Protein AF-I4MV53-F1 (afdb_monomer_lite)

Foldseek 3Di:
DPDDDADPVRHDPDDPPVQVQKDKDKDADDDPGDDIWIWMFGPPPPPTDTDTDDRDDDDDDDPPDDDDDDPDDDDDDDPDDDDDDDPDDDDDDDPDDDDDDDDDDDDDDDPDDDDDDDDPDDDDDDPPDDDDDDPPDDDDDDDAKDWDDDPRWIWIQGPVGIDTDDPDDDDPDDDDDDDD

Secondary structure (DSSP, 8-state):
-------SSS--SS-TTTTTTEEEEE---TTT-----EEEEE--TT--EEEEE-SS------SS------SS------SS------SS------SS------SS------SS------SS------SS------SS------SSEEEEEETTEEEEEETTEEEEESS---SS----PPP-

Structure (mmCIF, N/CA/C/O backbone):
data_AF-I4MV53-F1
#
_entry.id   AF-I4MV53-F1
#
loop_
_atom_site.group_PDB
_atom_site.id
_atom_site.type_symbol
_atom_site.label_atom_id
_atom_site.label_alt_id
_atom_site.label_comp_id
_atom_site.label_asym_id
_atom_site.label_entity_id
_atom_site.label_seq_id
_atom_site.pdbx_PDB_ins_code
_atom_site.Cartn_x
_atom_site.Cartn_y
_atom_site.Cartn_z
_atom_site.occupancy
_atom_site.B_iso_or_equiv
_atom_site.auth_seq_id
_atom_site.auth_comp_id
_atom_site.auth_asym_id
_atom_site.auth_atom_id
_atom_site.pdbx_PDB_model_num
ATOM 1 N N . VAL A 1 1 ? 44.645 -1.266 -28.659 1.00 82.69 1 VAL A N 1
ATOM 2 C CA . VAL A 1 1 ? 43.312 -1.399 -29.298 1.00 82.69 1 VAL A CA 1
ATOM 3 C C . VAL A 1 1 ? 42.614 -0.052 -29.198 1.00 82.69 1 VAL A C 1
ATOM 5 O O . VAL A 1 1 ? 42.627 0.502 -28.108 1.00 82.69 1 VAL A O 1
ATOM 8 N N . SER A 1 2 ? 42.087 0.498 -30.297 1.00 93.56 2 SER A N 1
ATOM 9 C CA . SER A 1 2 ? 41.446 1.832 -30.345 1.00 93.56 2 SER A CA 1
ATOM 10 C C . SER A 1 2 ? 39.961 1.804 -30.735 1.00 93.56 2 SER A C 1
ATOM 12 O O . SER A 1 2 ? 39.325 2.852 -30.776 1.00 93.56 2 SER A O 1
ATOM 14 N N . GLY A 1 3 ? 39.394 0.624 -31.004 1.00 92.50 3 GLY A N 1
ATOM 15 C CA . GLY A 1 3 ? 37.978 0.466 -31.323 1.00 92.50 3 GLY A CA 1
ATOM 16 C C . GLY A 1 3 ? 37.557 -0.998 -31.407 1.00 92.50 3 GLY A C 1
ATOM 17 O O . GLY A 1 3 ? 38.396 -1.883 -31.589 1.00 92.50 3 GLY A O 1
ATOM 18 N N . CYS A 1 4 ? 36.250 -1.221 -31.287 1.00 91.88 4 CYS A N 1
ATOM 19 C CA . CYS A 1 4 ? 35.588 -2.508 -31.474 1.00 91.88 4 CYS A CA 1
ATOM 20 C C . CYS A 1 4 ? 34.464 -2.322 -32.498 1.00 91.88 4 CYS A C 1
ATOM 22 O O . CYS A 1 4 ? 33.722 -1.343 -32.424 1.00 91.88 4 CYS A O 1
ATOM 24 N N . LEU A 1 5 ? 34.340 -3.247 -33.448 1.00 93.50 5 LEU A N 1
ATOM 25 C CA . LEU A 1 5 ? 33.333 -3.197 -34.506 1.00 93.50 5 LEU A CA 1
ATOM 26 C C . LEU A 1 5 ? 32.492 -4.46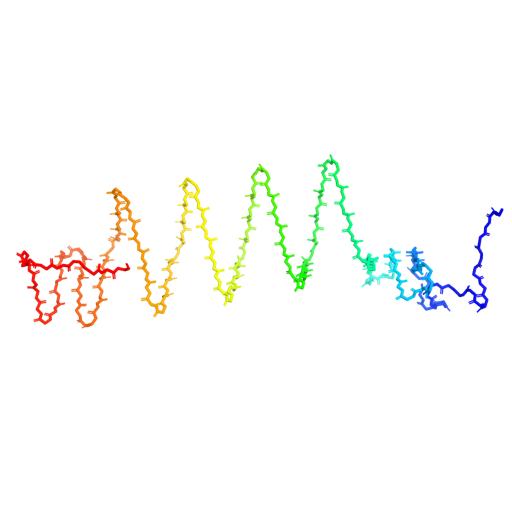9 -34.473 1.00 93.50 5 LEU A C 1
ATOM 28 O O . LEU A 1 5 ? 33.024 -5.565 -34.296 1.00 93.50 5 LEU A O 1
ATOM 32 N N . TYR A 1 6 ? 31.187 -4.312 -34.679 1.00 95.12 6 TYR A N 1
ATOM 33 C CA . TYR A 1 6 ? 30.312 -5.441 -34.974 1.00 95.12 6 TYR A CA 1
ATOM 34 C C . TYR A 1 6 ? 30.597 -5.964 -36.388 1.00 95.12 6 TYR A C 1
ATOM 36 O O . TYR A 1 6 ? 30.933 -5.200 -37.295 1.00 95.12 6 TYR A O 1
ATOM 44 N N . HIS A 1 7 ? 30.455 -7.272 -36.574 1.00 93.19 7 HIS A N 1
ATOM 45 C CA . HIS A 1 7 ? 30.622 -7.965 -37.852 1.00 93.19 7 HIS A CA 1
ATOM 46 C C . HIS A 1 7 ? 29.657 -9.159 -37.935 1.00 93.19 7 HIS A C 1
ATOM 48 O O . HIS A 1 7 ? 28.782 -9.322 -37.090 1.00 93.19 7 HIS A O 1
ATOM 54 N N . ALA A 1 8 ? 29.770 -9.991 -38.973 1.00 93.31 8 ALA A N 1
ATOM 55 C CA . ALA A 1 8 ? 28.800 -11.059 -39.239 1.00 93.31 8 ALA A CA 1
ATOM 56 C C . ALA A 1 8 ? 28.654 -12.093 -38.100 1.00 93.31 8 ALA A C 1
ATOM 58 O O . ALA A 1 8 ? 27.558 -12.616 -37.893 1.00 93.31 8 ALA A O 1
ATOM 59 N N . GLU A 1 9 ? 29.736 -12.369 -37.367 1.00 92.31 9 GLU A N 1
ATOM 60 C CA . GLU A 1 9 ? 29.746 -13.319 -36.245 1.00 92.31 9 GLU A CA 1
ATOM 61 C C . GLU A 1 9 ? 29.465 -12.615 -34.911 1.00 92.31 9 GLU A C 1
ATOM 63 O O . GLU A 1 9 ? 28.646 -13.089 -34.128 1.00 92.31 9 GLU A O 1
ATOM 68 N N . ASN A 1 10 ? 30.072 -11.444 -34.679 1.00 90.62 10 ASN A N 1
ATOM 69 C CA . ASN A 1 10 ? 29.745 -10.576 -33.549 1.00 90.62 10 ASN A CA 1
ATOM 70 C C . ASN A 1 10 ? 28.705 -9.535 -33.976 1.00 90.62 10 ASN A C 1
ATOM 72 O O . ASN A 1 10 ? 29.041 -8.394 -34.311 1.00 90.62 10 ASN A O 1
ATOM 76 N N . LYS A 1 11 ? 27.445 -9.969 -34.037 1.00 92.81 11 LYS A N 1
ATOM 77 C CA . LYS A 1 11 ? 26.317 -9.133 -34.457 1.00 92.81 11 LYS A CA 1
ATOM 78 C C . LYS A 1 11 ? 25.994 -8.069 -33.411 1.00 92.81 11 LYS A C 1
ATOM 80 O O . LYS A 1 11 ? 26.258 -8.236 -32.223 1.00 92.81 11 LYS A O 1
ATOM 85 N N . GLY A 1 12 ? 25.367 -6.987 -33.867 1.00 92.94 12 GLY A N 1
ATOM 86 C CA . GLY A 1 12 ? 24.822 -5.976 -32.967 1.00 92.94 12 GLY A CA 1
ATOM 87 C C . GLY A 1 12 ? 23.759 -6.556 -32.013 1.00 92.94 12 GLY A C 1
ATOM 88 O O . GLY A 1 12 ? 23.156 -7.583 -32.324 1.00 92.94 12 GLY A O 1
ATOM 89 N N . PRO A 1 13 ? 23.473 -5.890 -30.878 1.00 94.44 13 PRO A N 1
ATOM 90 C CA . PRO A 1 13 ? 22.542 -6.399 -29.863 1.00 94.44 13 PRO A CA 1
ATOM 91 C C . PRO A 1 13 ? 21.090 -6.559 -30.336 1.00 94.44 13 PRO A C 1
ATOM 93 O O . PRO A 1 13 ? 20.326 -7.302 -29.724 1.00 94.44 13 PRO A O 1
ATOM 96 N N . TYR A 1 14 ? 20.704 -5.837 -31.391 1.00 95.75 14 TYR A N 1
ATOM 97 C CA . TYR A 1 14 ? 19.370 -5.854 -31.983 1.00 95.75 14 TYR A CA 1
ATOM 98 C C . TYR A 1 14 ? 19.456 -5.823 -33.507 1.00 95.75 14 TYR A C 1
ATOM 100 O O . TYR A 1 14 ? 20.356 -5.198 -34.071 1.00 95.75 14 TYR A O 1
ATOM 108 N N . ASP A 1 15 ? 18.476 -6.439 -34.169 1.00 95.75 15 ASP A N 1
ATOM 109 C CA . ASP A 1 15 ? 18.412 -6.477 -35.628 1.00 95.75 15 ASP A CA 1
ATOM 110 C C . ASP A 1 15 ? 18.234 -5.078 -36.226 1.00 95.75 15 ASP A C 1
ATOM 112 O O . ASP A 1 15 ? 17.334 -4.315 -35.850 1.00 95.75 15 ASP A O 1
ATOM 116 N N . LEU A 1 16 ? 19.073 -4.764 -37.209 1.00 94.31 16 LEU A N 1
ATOM 117 C CA . LEU A 1 16 ? 19.014 -3.535 -37.991 1.00 94.31 16 LEU A CA 1
ATOM 118 C C . LEU A 1 16 ? 18.524 -3.836 -39.417 1.00 94.31 16 LEU A C 1
ATOM 120 O O . LEU A 1 16 ? 18.839 -4.897 -39.954 1.00 94.31 16 LEU A O 1
ATOM 124 N N . PRO A 1 17 ? 17.762 -2.917 -40.046 1.00 95.38 17 PRO A N 1
ATOM 125 C CA . PRO A 1 17 ? 17.414 -1.567 -39.580 1.00 95.38 17 PRO A CA 1
ATOM 126 C C . PRO A 1 17 ? 16.137 -1.493 -38.723 1.00 95.38 17 PRO A C 1
ATOM 128 O O . PRO A 1 17 ? 15.710 -0.391 -38.379 1.00 95.38 17 PRO A O 1
ATOM 131 N N . ALA A 1 18 ? 15.511 -2.626 -38.388 1.00 96.94 18 ALA A N 1
ATOM 132 C CA . ALA A 1 18 ? 14.240 -2.658 -37.657 1.00 96.94 18 ALA A CA 1
ATOM 133 C C . ALA A 1 18 ? 14.292 -1.878 -36.330 1.00 96.94 18 ALA A C 1
ATOM 135 O O . ALA A 1 18 ? 13.358 -1.148 -36.009 1.00 96.94 18 ALA A O 1
ATOM 136 N N . ASN A 1 19 ? 15.412 -1.970 -35.608 1.00 97.38 19 ASN A N 1
ATOM 137 C CA . ASN A 1 19 ? 15.631 -1.327 -34.311 1.00 97.38 19 ASN A CA 1
ATOM 138 C C . ASN A 1 19 ? 16.573 -0.114 -34.386 1.00 97.38 19 ASN A C 1
ATOM 140 O O . ASN A 1 19 ? 17.298 0.178 -33.437 1.00 97.38 19 ASN A O 1
ATOM 144 N N . LYS A 1 20 ? 16.595 0.593 -35.524 1.00 97.25 20 LYS A N 1
ATOM 145 C CA . LYS A 1 20 ? 17.518 1.718 -35.775 1.00 97.25 20 LYS A CA 1
ATOM 146 C C . LYS A 1 20 ? 17.373 2.908 -34.816 1.00 97.25 20 LYS A C 1
ATOM 148 O O . LYS A 1 20 ? 18.232 3.777 -34.817 1.00 97.25 20 LYS A O 1
ATOM 153 N N . THR A 1 21 ? 16.282 2.972 -34.057 1.00 98.25 21 THR A N 1
ATOM 154 C CA . THR A 1 21 ? 15.980 4.024 -33.072 1.00 98.25 21 THR A CA 1
ATOM 155 C C . THR A 1 21 ? 16.393 3.648 -31.647 1.00 98.25 21 THR A C 1
ATOM 157 O O . THR A 1 21 ? 16.067 4.375 -30.715 1.00 98.25 21 THR A O 1
ATOM 160 N N . ARG A 1 22 ? 17.101 2.525 -31.456 1.00 98.19 22 ARG A N 1
ATOM 161 C CA . ARG A 1 22 ? 17.577 2.087 -30.140 1.00 98.19 22 ARG A CA 1
ATOM 162 C C . ARG A 1 22 ? 19.037 2.445 -29.911 1.00 98.19 22 ARG A C 1
ATOM 164 O O . ARG A 1 22 ? 19.906 2.046 -30.684 1.00 98.19 22 ARG A O 1
ATOM 171 N N . SER A 1 23 ? 19.297 3.076 -28.774 1.00 98.19 23 SER A N 1
ATOM 172 C CA . SER A 1 23 ? 20.632 3.244 -28.197 1.00 98.19 23 SER A CA 1
ATOM 173 C C . SER A 1 23 ? 20.799 2.261 -27.040 1.00 98.19 23 SER A C 1
ATOM 175 O O . SER A 1 23 ? 19.939 2.189 -26.163 1.00 98.19 23 SER A O 1
ATOM 177 N N . VAL A 1 24 ? 21.865 1.453 -27.051 1.00 97.50 24 VAL A N 1
ATOM 178 C CA . VAL A 1 24 ? 21.978 0.285 -26.159 1.00 97.50 24 VAL A CA 1
ATOM 179 C C . VAL A 1 24 ? 23.388 0.127 -25.606 1.00 97.50 24 VAL A C 1
ATOM 181 O O . VAL A 1 24 ? 24.358 0.095 -26.360 1.00 97.50 24 VAL A O 1
ATOM 184 N N . PHE A 1 25 ? 23.477 -0.085 -24.294 1.00 97.69 25 PHE A N 1
ATOM 185 C CA . PHE A 1 25 ? 24.631 -0.671 -23.625 1.00 97.69 25 PHE A CA 1
ATOM 186 C C . PHE A 1 25 ? 24.207 -2.013 -23.021 1.00 97.69 25 PHE A C 1
ATOM 188 O O . PHE A 1 25 ? 23.465 -2.051 -22.039 1.00 97.69 25 PHE A O 1
ATOM 195 N N . LYS A 1 26 ? 24.634 -3.118 -23.641 1.00 97.31 26 LYS A N 1
ATOM 196 C CA . LYS A 1 26 ? 24.257 -4.482 -23.250 1.00 97.31 26 LYS A CA 1
ATOM 197 C C . LYS A 1 26 ? 25.502 -5.326 -23.031 1.00 97.31 26 LYS A C 1
ATOM 199 O O . LYS A 1 26 ? 26.387 -5.356 -23.883 1.00 97.31 26 LYS A O 1
ATOM 204 N N . THR A 1 27 ? 25.562 -6.003 -21.893 1.00 96.56 27 THR A N 1
ATOM 205 C CA . THR A 1 27 ? 26.676 -6.880 -21.522 1.00 96.56 27 THR A CA 1
ATOM 206 C C . THR A 1 27 ? 26.300 -8.350 -21.696 1.00 96.56 27 THR A C 1
ATOM 208 O O . THR A 1 27 ? 25.158 -8.683 -22.000 1.00 96.56 27 THR A O 1
ATOM 211 N N . MET A 1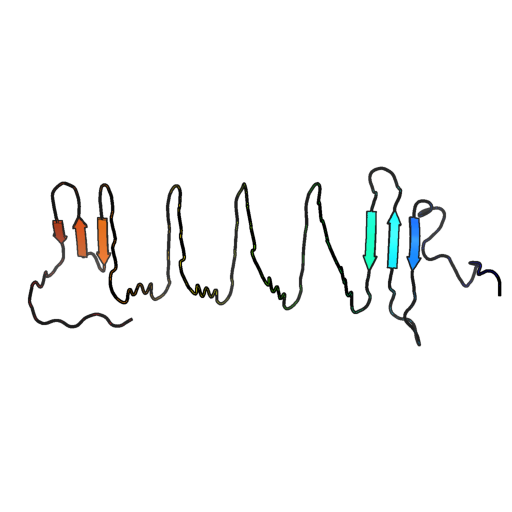 28 ? 27.263 -9.245 -21.496 1.00 96.00 28 MET A N 1
ATOM 212 C CA . MET A 1 28 ? 27.033 -10.683 -21.409 1.00 96.00 28 MET A CA 1
ATOM 213 C C . MET A 1 28 ? 27.739 -11.194 -20.156 1.00 96.00 28 MET A C 1
ATOM 215 O O . MET A 1 28 ? 28.904 -10.861 -19.930 1.00 96.00 28 MET A O 1
ATOM 219 N N . SER A 1 29 ? 27.035 -11.968 -19.331 1.00 97.75 29 SER A N 1
ATOM 220 C CA . SER A 1 29 ? 27.623 -12.610 -18.155 1.00 97.75 29 SER A CA 1
ATOM 221 C C . SER A 1 29 ? 28.825 -13.467 -18.553 1.00 97.75 29 SER A C 1
ATOM 223 O O . SER A 1 29 ? 28.846 -14.080 -19.618 1.00 97.75 29 SER A O 1
ATOM 225 N N . SER A 1 30 ? 29.841 -13.512 -17.699 1.00 95.50 30 SER A N 1
ATOM 226 C CA . SER A 1 30 ? 31.087 -14.228 -17.968 1.00 95.50 30 SER A CA 1
ATOM 227 C C . SER A 1 30 ? 31.620 -14.880 -16.688 1.00 95.50 30 SER A C 1
ATOM 229 O O . SER A 1 30 ? 31.436 -14.300 -15.613 1.00 95.50 30 SER A O 1
ATOM 231 N N . PRO A 1 31 ? 32.301 -16.040 -16.780 1.00 93.25 31 PRO A N 1
ATOM 232 C CA . PRO A 1 31 ? 32.459 -16.877 -17.976 1.00 93.25 31 PRO A CA 1
ATOM 233 C C . PRO A 1 31 ? 31.168 -17.632 -18.336 1.00 93.25 31 PRO A C 1
ATOM 235 O O . PRO A 1 31 ? 30.267 -17.770 -17.516 1.00 93.25 31 PRO A O 1
ATOM 238 N N . GLY A 1 32 ? 31.084 -18.140 -19.568 1.00 87.25 32 GLY A N 1
ATOM 239 C CA . GLY A 1 32 ? 30.018 -19.060 -19.991 1.00 87.25 32 GLY A CA 1
ATOM 240 C C . GLY A 1 32 ? 28.716 -18.425 -20.496 1.00 87.25 32 GLY A C 1
ATOM 241 O O . GLY A 1 32 ? 27.885 -19.146 -21.041 1.00 87.25 32 GLY A O 1
ATOM 242 N N . GLY A 1 33 ? 28.537 -17.103 -20.404 1.00 89.50 33 GLY A N 1
ATOM 243 C CA . GLY A 1 33 ? 27.338 -16.449 -20.938 1.00 89.50 33 GLY A CA 1
ATOM 244 C C . GLY A 1 33 ? 26.091 -16.689 -20.082 1.00 89.50 33 GLY A C 1
ATOM 245 O O . GLY A 1 33 ? 26.159 -16.775 -18.859 1.00 89.50 33 GLY A O 1
ATOM 246 N N . GLY A 1 34 ? 24.928 -16.764 -20.736 1.00 91.12 34 GLY A N 1
ATOM 247 C CA . GLY A 1 34 ? 23.657 -17.161 -20.111 1.00 91.12 34 GLY A CA 1
ATOM 248 C C . GLY A 1 34 ? 22.855 -16.048 -19.425 1.00 91.12 34 GLY A C 1
ATOM 249 O O . GLY A 1 34 ? 21.731 -16.297 -19.005 1.00 91.12 34 GLY A O 1
ATOM 250 N N . GLY A 1 35 ? 23.383 -14.823 -19.350 1.00 96.69 35 GLY A N 1
ATOM 251 C CA . GLY A 1 35 ? 22.675 -13.660 -18.807 1.00 96.69 35 GLY A CA 1
ATOM 252 C C . GLY A 1 35 ? 23.226 -12.335 -19.332 1.00 96.69 35 GLY A C 1
ATOM 253 O O . GLY A 1 35 ? 24.272 -12.318 -19.988 1.00 96.69 35 GLY A O 1
ATOM 254 N N . PHE A 1 36 ? 22.531 -11.227 -19.070 1.00 97.88 36 PHE A N 1
ATOM 255 C CA . PHE A 1 36 ? 22.943 -9.894 -19.527 1.00 97.88 36 PHE A CA 1
ATOM 256 C C . PHE A 1 36 ? 22.476 -8.776 -18.594 1.00 97.88 36 PHE A C 1
ATOM 258 O O . PHE A 1 36 ? 21.395 -8.852 -18.024 1.00 97.88 36 PHE A O 1
ATOM 265 N N . ASN A 1 37 ? 23.241 -7.690 -18.504 1.00 98.50 37 ASN A N 1
ATOM 266 C CA . ASN A 1 37 ? 22.732 -6.410 -18.005 1.00 98.50 37 ASN A CA 1
ATOM 267 C C . ASN A 1 37 ? 22.496 -5.483 -19.200 1.00 98.50 37 ASN A C 1
ATOM 269 O O . ASN A 1 37 ? 23.220 -5.567 -20.197 1.00 98.50 37 ASN A O 1
ATOM 273 N N . GLU A 1 38 ? 21.486 -4.623 -19.129 1.00 98.44 38 GLU A N 1
ATOM 274 C CA . GLU A 1 38 ? 21.137 -3.737 -20.241 1.00 98.44 38 GLU A CA 1
ATOM 275 C C . GLU A 1 38 ? 20.643 -2.379 -19.752 1.00 98.44 38 GLU A C 1
ATOM 277 O O . GLU A 1 38 ? 19.767 -2.302 -18.895 1.00 98.44 38 GLU A O 1
ATOM 282 N N . LEU A 1 39 ? 21.176 -1.324 -20.367 1.00 98.69 39 LEU A N 1
ATOM 283 C CA . LEU A 1 39 ? 20.546 -0.015 -20.448 1.00 98.69 39 LEU A CA 1
ATOM 284 C C . LEU A 1 39 ? 20.181 0.232 -21.913 1.00 98.69 39 LEU A C 1
ATOM 286 O O . LEU A 1 39 ? 21.055 0.248 -22.784 1.00 98.69 39 LEU A O 1
ATOM 290 N N . ARG A 1 40 ? 18.893 0.427 -22.185 1.00 98.56 40 ARG A N 1
ATOM 291 C CA . ARG A 1 40 ? 18.368 0.697 -23.526 1.00 98.56 40 ARG A CA 1
ATOM 292 C C . ARG A 1 40 ? 17.478 1.928 -23.520 1.00 98.56 40 ARG A C 1
ATOM 294 O O . ARG A 1 40 ? 16.619 2.059 -22.656 1.00 98.56 40 ARG A O 1
ATOM 301 N N . ILE A 1 41 ? 17.649 2.763 -24.537 1.00 98.75 41 ILE A N 1
ATOM 302 C CA . ILE A 1 41 ? 16.822 3.933 -24.832 1.00 98.75 41 ILE A CA 1
ATOM 303 C C . ILE A 1 41 ? 16.204 3.727 -26.219 1.00 98.75 41 ILE A C 1
ATOM 305 O O . ILE A 1 41 ? 16.923 3.449 -27.177 1.00 98.75 41 ILE A O 1
ATOM 309 N N . GLU A 1 42 ? 14.880 3.802 -26.310 1.00 98.56 42 GLU A N 1
ATOM 310 C CA . GLU A 1 42 ? 14.097 3.752 -27.548 1.00 98.56 42 GLU A CA 1
ATOM 311 C C . GLU A 1 42 ? 13.585 5.157 -27.881 1.00 98.56 42 GLU A C 1
ATOM 313 O O . GLU A 1 42 ? 12.829 5.730 -27.098 1.00 98.56 42 GLU A O 1
ATOM 318 N N . ASP A 1 43 ? 13.963 5.672 -29.053 1.00 98.56 43 ASP A N 1
ATOM 319 C CA . ASP A 1 43 ? 13.608 7.016 -29.539 1.00 98.56 43 ASP A CA 1
ATOM 320 C C . ASP A 1 43 ? 12.495 7.000 -30.604 1.00 98.56 43 ASP A C 1
ATOM 322 O O . ASP A 1 43 ? 12.217 8.001 -31.276 1.00 98.56 43 ASP A O 1
ATOM 326 N N . LYS A 1 44 ? 11.839 5.853 -30.820 1.00 98.25 44 LYS A N 1
ATOM 327 C CA . LYS A 1 44 ? 10.691 5.778 -31.725 1.00 98.25 44 LYS A CA 1
ATOM 328 C C . LYS A 1 44 ? 9.533 6.610 -31.175 1.00 98.25 44 LYS A C 1
ATOM 330 O O . LYS A 1 44 ? 8.908 6.252 -30.182 1.00 98.25 44 LYS A O 1
ATOM 335 N N . LYS A 1 45 ? 9.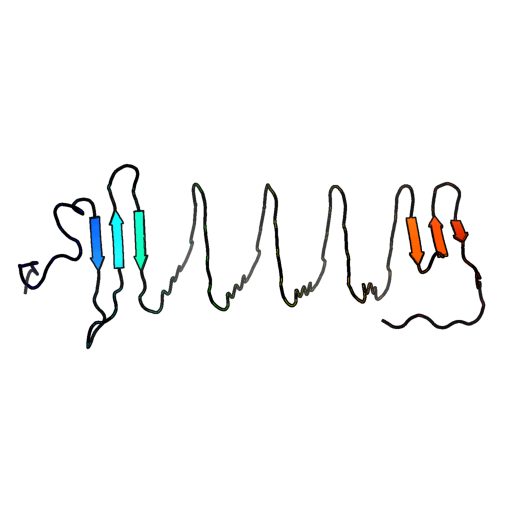201 7.681 -31.897 1.00 98.19 45 LYS A N 1
ATOM 336 C CA . LYS A 1 45 ? 8.139 8.630 -31.544 1.00 98.19 45 LYS A CA 1
ATOM 337 C C . LYS A 1 45 ? 6.822 7.944 -31.150 1.00 98.19 45 LYS A C 1
ATOM 339 O O . LYS A 1 45 ? 6.253 7.196 -31.951 1.00 98.19 45 LYS A O 1
ATOM 344 N N . GLY A 1 46 ? 6.318 8.260 -29.957 1.00 97.94 46 GLY A N 1
ATOM 345 C CA . GLY A 1 46 ? 5.090 7.708 -29.372 1.00 97.94 46 GLY A CA 1
ATOM 346 C C . GLY A 1 46 ? 5.230 6.297 -28.786 1.00 97.94 46 GLY A C 1
ATOM 347 O O . GLY A 1 46 ? 4.225 5.695 -28.414 1.00 97.94 46 GLY A O 1
ATOM 348 N N . GLN A 1 47 ? 6.443 5.743 -28.762 1.00 98.06 47 GLN A N 1
ATOM 349 C CA . GLN A 1 47 ? 6.802 4.438 -28.194 1.00 98.06 47 GLN A CA 1
ATOM 350 C C . GLN A 1 47 ? 8.121 4.543 -27.409 1.00 98.06 47 GLN A C 1
ATOM 352 O O . GLN A 1 47 ? 8.855 3.560 -27.294 1.00 98.06 47 GLN A O 1
ATOM 357 N N . GLU A 1 48 ? 8.442 5.740 -26.913 1.00 98.56 48 GLU A N 1
ATOM 358 C CA . GLU A 1 48 ? 9.682 6.027 -26.208 1.00 98.56 48 GLU A CA 1
ATOM 359 C C . GLU A 1 48 ? 9.775 5.205 -24.919 1.00 98.56 48 GLU A C 1
ATOM 361 O O . GLU A 1 48 ? 8.800 5.047 -24.179 1.00 98.56 48 GLU A O 1
ATOM 366 N N . GLN A 1 49 ? 10.961 4.671 -24.634 1.00 98.56 49 GLN A N 1
ATOM 367 C CA . GLN A 1 49 ? 11.181 3.835 -23.457 1.00 98.56 49 GLN A CA 1
ATOM 368 C C . GLN A 1 49 ? 12.635 3.901 -22.998 1.00 98.56 49 GLN A C 1
ATOM 370 O O . GLN A 1 49 ? 13.556 3.814 -23.806 1.00 98.56 49 GLN A O 1
ATOM 375 N N . ILE A 1 50 ? 12.827 3.931 -21.679 1.00 98.50 50 ILE A N 1
ATOM 376 C CA . ILE A 1 50 ? 14.082 3.534 -21.040 1.00 98.50 50 ILE A CA 1
ATOM 377 C C . ILE A 1 50 ? 13.863 2.162 -20.402 1.00 98.50 50 ILE A C 1
ATOM 379 O O . ILE A 1 50 ? 12.900 1.962 -19.665 1.00 98.50 50 ILE A O 1
ATOM 383 N N . PHE A 1 51 ? 14.743 1.213 -20.702 1.00 98.56 51 PHE A N 1
ATOM 384 C CA . PHE A 1 51 ? 14.743 -0.125 -20.124 1.00 98.56 51 PHE A CA 1
ATOM 385 C C . PHE A 1 51 ? 16.051 -0.360 -19.379 1.00 98.56 51 PHE A C 1
ATOM 387 O O . PHE A 1 51 ? 17.131 -0.214 -19.956 1.00 98.56 51 PHE A O 1
ATOM 394 N N . ILE A 1 52 ? 15.928 -0.735 -18.107 1.00 98.50 52 ILE A N 1
ATOM 395 C CA . ILE A 1 52 ? 17.037 -1.119 -17.239 1.00 98.50 52 ILE A CA 1
ATOM 396 C C . ILE A 1 52 ? 16.810 -2.572 -16.840 1.00 98.50 52 ILE A C 1
ATOM 398 O O . ILE A 1 52 ? 15.756 -2.917 -16.310 1.00 98.50 52 ILE A O 1
ATOM 402 N N . HIS A 1 53 ? 17.799 -3.419 -17.103 1.00 98.62 53 HIS A N 1
ATOM 403 C CA . HIS A 1 53 ? 17.797 -4.819 -16.703 1.00 98.62 53 HIS A CA 1
ATOM 404 C C . HIS A 1 53 ? 19.067 -5.146 -15.934 1.00 98.62 53 HIS A C 1
ATOM 406 O O . HIS A 1 53 ? 20.174 -5.013 -16.464 1.00 98.62 53 HIS A O 1
ATOM 412 N N . ALA A 1 54 ? 18.884 -5.630 -14.710 1.00 98.44 54 ALA A N 1
ATOM 413 C CA . ALA A 1 54 ? 19.927 -6.248 -13.915 1.00 98.44 54 ALA A CA 1
ATOM 414 C C . ALA A 1 54 ? 19.690 -7.762 -13.888 1.00 98.44 54 ALA A C 1
ATOM 416 O O . ALA A 1 54 ? 18.649 -8.222 -13.435 1.00 98.44 54 ALA A O 1
ATOM 417 N N . GLN A 1 55 ? 20.667 -8.547 -14.345 1.00 98.31 55 GLN A N 1
ATOM 418 C CA . GLN A 1 55 ? 20.577 -10.013 -14.361 1.00 98.31 55 GLN A CA 1
ATOM 419 C C . GLN A 1 55 ? 20.484 -10.622 -12.956 1.00 98.31 55 GLN A C 1
ATOM 421 O O . GLN A 1 55 ? 20.059 -11.767 -12.797 1.00 98.31 55 GLN A O 1
ATOM 426 N N . ARG A 1 56 ? 20.989 -9.897 -11.954 1.00 97.75 56 ARG A N 1
ATOM 427 C CA . ARG A 1 56 ? 21.103 -10.374 -10.579 1.00 97.75 56 ARG A CA 1
ATOM 428 C C . ARG A 1 56 ? 20.705 -9.277 -9.596 1.00 97.75 56 ARG A C 1
ATOM 430 O O . ARG A 1 56 ? 19.527 -9.129 -9.315 1.00 97.75 56 ARG A O 1
ATOM 437 N N . ASN A 1 57 ? 21.671 -8.506 -9.104 1.00 98.31 57 ASN A N 1
ATOM 438 C CA . ASN A 1 57 ? 21.427 -7.451 -8.127 1.00 98.31 57 ASN A CA 1
ATOM 439 C C . ASN A 1 57 ? 21.431 -6.086 -8.822 1.00 98.31 57 ASN A C 1
ATOM 441 O O . ASN A 1 57 ? 22.259 -5.847 -9.704 1.00 98.31 57 ASN A O 1
ATOM 445 N N . TRP A 1 58 ? 20.529 -5.205 -8.393 1.00 98.19 58 TRP A N 1
ATOM 446 C CA . TRP A 1 58 ? 20.538 -3.781 -8.709 1.00 98.19 58 TRP A CA 1
ATOM 447 C C . TRP A 1 58 ? 20.628 -3.010 -7.397 1.00 98.19 58 TRP A C 1
ATOM 449 O O . TRP A 1 58 ? 19.692 -3.042 -6.601 1.00 98.19 58 TRP A O 1
ATOM 459 N N . ASP A 1 59 ? 21.748 -2.326 -7.198 1.00 98.19 59 ASP A N 1
ATOM 460 C CA . ASP A 1 59 ? 21.969 -1.465 -6.045 1.00 98.19 59 ASP A CA 1
ATOM 461 C C . ASP A 1 59 ? 21.913 -0.005 -6.515 1.00 98.19 59 ASP A C 1
ATOM 463 O O . ASP A 1 59 ? 22.692 0.411 -7.375 1.00 98.19 59 ASP A O 1
ATOM 467 N N . GLU A 1 60 ? 20.988 0.777 -5.956 1.00 97.56 60 GLU A N 1
ATOM 468 C CA . GLU A 1 60 ? 20.878 2.216 -6.201 1.00 97.56 60 GLU A CA 1
ATOM 469 C C . GLU A 1 60 ? 21.299 2.967 -4.934 1.00 97.56 60 GLU A C 1
ATOM 471 O O . GLU A 1 60 ? 20.670 2.825 -3.886 1.00 97.56 60 GLU A O 1
ATOM 476 N N . ASN A 1 61 ? 22.369 3.759 -5.019 1.00 97.69 61 ASN A N 1
ATOM 477 C CA . ASN A 1 61 ? 22.875 4.549 -3.899 1.00 97.69 61 ASN A CA 1
ATOM 478 C C . ASN A 1 61 ? 22.881 6.038 -4.264 1.00 97.69 61 ASN A C 1
ATOM 480 O O . ASN A 1 61 ? 23.547 6.443 -5.219 1.00 97.69 61 ASN A O 1
ATOM 484 N N . ILE A 1 62 ? 22.137 6.845 -3.506 1.00 98.06 62 ILE A N 1
ATOM 485 C CA . ILE A 1 62 ? 21.990 8.286 -3.725 1.00 98.06 62 ILE A CA 1
ATOM 486 C C . ILE A 1 62 ? 22.478 9.026 -2.479 1.00 98.06 62 ILE A C 1
ATOM 488 O O . ILE A 1 62 ? 21.810 9.031 -1.453 1.00 98.06 62 ILE A O 1
ATOM 492 N N . GLU A 1 63 ? 23.616 9.709 -2.593 1.00 98.00 63 GLU A N 1
ATOM 493 C CA . GLU A 1 63 ? 24.275 10.408 -1.473 1.00 98.00 63 GLU A CA 1
ATOM 494 C C . GLU A 1 63 ? 23.584 11.712 -1.037 1.00 98.00 63 GLU A C 1
ATOM 496 O O . GLU A 1 63 ? 23.995 12.343 -0.066 1.00 98.00 63 GLU A O 1
ATOM 501 N N . ASN A 1 64 ? 22.565 12.168 -1.770 1.00 98.19 64 ASN A N 1
ATOM 502 C CA . ASN A 1 64 ? 21.888 13.426 -1.459 1.00 98.19 64 ASN A CA 1
ATOM 503 C C . ASN A 1 64 ? 20.370 13.348 -1.649 1.00 98.19 64 ASN A C 1
ATOM 505 O O . ASN A 1 64 ? 19.630 13.125 -0.697 1.00 98.19 64 ASN A O 1
ATOM 509 N N . SER A 1 65 ? 19.880 13.546 -2.875 1.00 97.69 65 SER A N 1
ATOM 510 C CA . SER A 1 65 ? 18.442 13.628 -3.140 1.00 97.69 65 SER A CA 1
ATOM 511 C C . SER A 1 65 ? 18.046 12.771 -4.330 1.00 97.69 65 SER A C 1
ATOM 513 O O . SER A 1 65 ? 18.615 12.904 -5.412 1.00 97.69 65 SER A O 1
ATOM 515 N N . GLN A 1 66 ? 17.023 11.941 -4.139 1.00 98.25 66 GLN A N 1
ATOM 516 C CA . GLN A 1 66 ? 16.293 11.289 -5.220 1.00 98.25 66 GLN A CA 1
ATOM 517 C C . GLN A 1 66 ? 14.952 12.009 -5.389 1.00 98.25 66 GLN A C 1
ATOM 519 O O . GLN A 1 66 ? 14.273 12.334 -4.417 1.00 98.25 66 GLN A O 1
ATOM 524 N N . THR A 1 67 ? 14.558 12.288 -6.626 1.00 97.88 67 THR A N 1
ATOM 525 C CA . THR A 1 67 ? 13.236 12.837 -6.939 1.00 97.88 67 THR A CA 1
ATOM 526 C C . THR A 1 67 ? 12.641 12.026 -8.070 1.00 97.88 67 THR A C 1
ATOM 528 O O . THR A 1 67 ? 13.235 11.918 -9.140 1.00 97.88 67 THR A O 1
ATOM 531 N N . ILE A 1 68 ? 11.458 11.461 -7.835 1.00 97.88 68 ILE A N 1
ATOM 532 C CA . ILE A 1 68 ? 10.750 10.638 -8.811 1.00 97.88 68 ILE A CA 1
ATOM 533 C C . ILE A 1 68 ? 9.421 11.312 -9.129 1.00 97.88 68 ILE A C 1
ATOM 535 O O . ILE A 1 68 ? 8.603 11.553 -8.244 1.00 97.88 68 ILE A O 1
ATOM 539 N N . ARG A 1 69 ? 9.188 11.579 -10.415 1.00 97.94 69 ARG A N 1
ATOM 540 C CA . ARG A 1 69 ? 7.895 12.024 -10.935 1.00 97.94 69 ARG A CA 1
ATOM 541 C C . ARG A 1 69 ? 7.449 11.071 -12.031 1.00 97.94 69 ARG A C 1
ATOM 543 O O . ARG A 1 69 ? 8.078 11.001 -13.082 1.00 97.94 69 ARG A O 1
ATOM 550 N N . VAL A 1 70 ? 6.328 10.398 -11.803 1.00 98.19 70 VAL A N 1
ATOM 551 C CA . VAL A 1 70 ? 5.670 9.547 -12.799 1.00 98.19 70 VAL A CA 1
ATOM 552 C C . VAL A 1 70 ? 4.445 10.293 -13.320 1.00 98.19 70 VAL A C 1
ATOM 554 O O . VAL A 1 70 ? 3.603 10.721 -12.540 1.00 98.19 70 VAL A O 1
ATOM 557 N N . GLY A 1 71 ? 4.383 10.522 -14.634 1.00 98.06 71 GLY A N 1
ATOM 558 C CA . GLY A 1 71 ? 3.314 11.316 -15.258 1.00 98.06 71 GLY A CA 1
ATOM 559 C C . GLY A 1 71 ? 1.998 10.565 -15.471 1.00 98.06 71 GLY A C 1
ATOM 560 O O . GLY A 1 71 ? 1.001 11.195 -15.808 1.00 98.06 71 GLY A O 1
ATOM 561 N N . ASN A 1 72 ? 2.013 9.242 -15.302 1.00 98.25 72 ASN A N 1
ATOM 562 C CA . ASN A 1 72 ? 0.852 8.370 -15.417 1.00 98.25 72 ASN A CA 1
ATOM 563 C C . ASN A 1 72 ? 0.905 7.313 -14.298 1.00 98.25 72 ASN A C 1
ATOM 565 O O . ASN A 1 72 ? 0.846 7.664 -13.123 1.00 98.25 72 ASN A O 1
ATOM 569 N N . GLU A 1 73 ? 1.098 6.041 -14.636 1.00 98.06 73 GLU A N 1
ATOM 570 C CA . GLU A 1 73 ? 1.033 4.932 -13.686 1.00 98.06 73 GLU A CA 1
ATOM 571 C C . GLU A 1 73 ? 2.414 4.433 -13.256 1.00 98.06 73 GLU A C 1
ATOM 573 O O . GLU A 1 73 ? 3.364 4.414 -14.043 1.00 98.06 73 GLU A O 1
ATOM 578 N N . ARG A 1 74 ? 2.494 3.968 -12.007 1.00 98.06 74 ARG A N 1
ATOM 579 C CA . ARG A 1 74 ? 3.611 3.192 -11.467 1.00 98.06 74 ARG A CA 1
ATOM 580 C C . ARG A 1 74 ? 3.087 1.821 -11.055 1.00 98.06 74 ARG A C 1
ATOM 582 O O . ARG A 1 74 ? 2.119 1.742 -10.306 1.00 98.06 74 ARG A O 1
ATOM 589 N N . HIS A 1 75 ? 3.761 0.773 -11.517 1.00 97.44 75 HIS A N 1
ATOM 590 C CA . HIS A 1 75 ? 3.494 -0.613 -11.140 1.00 97.44 75 HIS A CA 1
ATOM 591 C C . HIS A 1 75 ? 4.763 -1.188 -10.517 1.00 97.44 75 HIS A C 1
ATOM 593 O O . HIS A 1 75 ? 5.805 -1.205 -11.168 1.00 97.44 75 HIS A O 1
ATOM 599 N N . ASP A 1 76 ? 4.671 -1.644 -9.271 1.00 97.44 76 ASP A N 1
ATOM 600 C CA . ASP A 1 76 ? 5.759 -2.328 -8.572 1.00 97.44 76 ASP A CA 1
ATOM 601 C C . ASP A 1 76 ? 5.331 -3.771 -8.294 1.00 97.44 76 ASP A C 1
ATOM 603 O O . ASP A 1 76 ? 4.221 -4.027 -7.824 1.00 97.44 76 ASP A O 1
ATOM 607 N N . THR A 1 77 ? 6.203 -4.732 -8.582 1.00 98.06 77 THR A N 1
ATOM 608 C CA . THR A 1 77 ? 6.000 -6.143 -8.235 1.00 98.06 77 THR A CA 1
ATOM 609 C C . THR A 1 77 ? 7.253 -6.652 -7.547 1.00 98.06 77 THR A C 1
ATOM 611 O O . THR A 1 77 ? 8.349 -6.557 -8.093 1.00 98.06 77 THR A O 1
ATOM 614 N N . VAL A 1 78 ? 7.081 -7.185 -6.340 1.00 98.12 78 VAL A N 1
ATOM 615 C CA . VAL A 1 78 ? 8.140 -7.813 -5.549 1.00 98.12 78 VAL A CA 1
ATOM 616 C C . VAL A 1 78 ? 7.678 -9.233 -5.253 1.00 98.12 78 VAL A C 1
ATOM 618 O O . VAL A 1 78 ? 6.650 -9.421 -4.613 1.00 98.12 78 VAL A O 1
ATOM 621 N N . GLU A 1 79 ? 8.403 -10.229 -5.760 1.00 98.31 79 GLU A N 1
ATOM 622 C CA . GLU A 1 79 ? 7.998 -11.642 -5.648 1.00 98.31 79 GLU A CA 1
ATOM 623 C C . GLU A 1 79 ? 8.187 -12.218 -4.240 1.00 98.31 79 GLU A C 1
ATOM 625 O O . GLU A 1 79 ? 7.589 -13.232 -3.887 1.00 98.31 79 GLU A O 1
ATOM 630 N N . ALA A 1 80 ? 9.029 -11.571 -3.440 1.00 98.25 80 ALA A N 1
ATOM 631 C CA . ALA A 1 80 ? 9.342 -11.969 -2.079 1.00 98.25 80 ALA A CA 1
ATOM 632 C C . A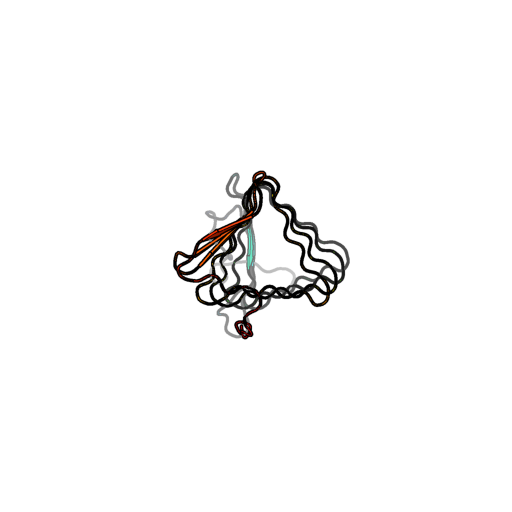LA A 1 80 ? 9.155 -10.775 -1.129 1.00 98.25 80 ALA A C 1
ATOM 634 O O . ALA A 1 80 ? 8.145 -10.076 -1.172 1.00 98.25 80 ALA A O 1
ATOM 635 N N . ASN A 1 81 ? 10.127 -10.533 -0.254 1.00 97.88 81 ASN A N 1
ATOM 636 C CA . ASN A 1 81 ? 9.993 -9.554 0.815 1.00 97.88 81 ASN A CA 1
ATOM 637 C C . ASN A 1 81 ? 10.324 -8.133 0.341 1.00 97.88 81 ASN A C 1
ATOM 639 O O . ASN A 1 81 ? 11.299 -7.922 -0.381 1.00 97.88 81 ASN A O 1
ATOM 643 N N . SER A 1 82 ? 9.562 -7.158 0.837 1.00 97.94 82 SER A N 1
ATOM 644 C CA . SER A 1 82 ? 9.871 -5.732 0.735 1.00 97.94 82 SER A CA 1
ATOM 645 C C . SER A 1 82 ? 10.109 -5.163 2.129 1.00 97.94 82 SER A C 1
ATOM 647 O O . SER A 1 82 ? 9.323 -5.406 3.046 1.00 97.94 82 SER A O 1
ATOM 649 N N . TYR A 1 83 ? 11.193 -4.409 2.289 1.00 97.19 83 TYR A N 1
ATOM 650 C CA . TYR A 1 83 ? 11.547 -3.750 3.541 1.00 97.19 83 TYR A CA 1
ATOM 651 C C . TYR A 1 83 ? 11.746 -2.264 3.285 1.00 97.19 83 TYR A C 1
ATOM 653 O O . TYR A 1 83 ? 12.440 -1.865 2.351 1.00 97.19 83 TYR A O 1
ATOM 661 N N . SER A 1 84 ? 11.160 -1.430 4.135 1.00 97.19 84 SER A N 1
ATOM 662 C CA . SER A 1 84 ? 11.362 0.016 4.109 1.00 97.19 84 SER A CA 1
ATOM 663 C C . SER A 1 84 ? 11.646 0.501 5.520 1.00 97.19 84 SER A C 1
ATOM 665 O O . SER A 1 84 ? 10.958 0.126 6.468 1.00 97.19 84 SER A O 1
ATOM 667 N N . ARG A 1 85 ? 12.690 1.319 5.662 1.00 97.50 85 ARG A N 1
ATOM 668 C CA . ARG A 1 85 ? 13.060 1.952 6.925 1.00 97.50 85 ARG A CA 1
ATOM 669 C C . ARG A 1 85 ? 13.237 3.440 6.686 1.00 97.50 85 ARG A C 1
ATOM 671 O O . ARG A 1 85 ? 14.200 3.858 6.052 1.00 97.50 85 ARG A O 1
ATOM 678 N N . PHE A 1 86 ? 12.328 4.221 7.245 1.00 97.06 86 PHE A N 1
ATOM 679 C CA . PHE A 1 86 ? 12.409 5.674 7.253 1.00 97.06 86 PHE A CA 1
ATOM 680 C C . PHE A 1 86 ? 12.949 6.112 8.612 1.00 97.06 86 PHE A C 1
ATOM 682 O O . PHE A 1 86 ? 12.458 5.685 9.654 1.00 97.06 86 PHE A O 1
ATOM 689 N N . MET A 1 87 ? 14.016 6.909 8.606 1.00 97.75 87 MET A N 1
ATOM 690 C CA . MET A 1 87 ? 14.682 7.355 9.839 1.00 97.75 87 MET A CA 1
ATOM 691 C C . MET A 1 87 ? 14.038 8.607 10.445 1.00 97.75 87 MET A C 1
ATOM 693 O O . MET A 1 87 ? 14.368 8.984 11.566 1.00 97.75 87 MET A O 1
ATOM 697 N N . ALA A 1 88 ? 13.148 9.249 9.693 1.00 97.69 88 ALA A N 1
ATOM 698 C CA . ALA A 1 88 ? 12.442 10.462 10.067 1.00 97.69 88 ALA A CA 1
ATOM 699 C C . ALA A 1 88 ? 10.972 10.337 9.630 1.00 97.69 88 ALA A C 1
ATOM 701 O O . ALA A 1 88 ? 10.366 9.279 9.787 1.00 97.69 88 ALA A O 1
ATOM 702 N N . GLU A 1 89 ? 10.397 11.408 9.096 1.00 96.75 89 GLU A N 1
ATOM 703 C CA . GLU A 1 89 ? 8.975 11.491 8.782 1.00 96.75 89 GLU A CA 1
ATOM 704 C C . GLU A 1 89 ? 8.624 10.825 7.445 1.00 96.75 89 GLU A C 1
ATOM 706 O O . GLU A 1 89 ? 9.352 10.930 6.457 1.00 96.75 89 GLU A O 1
ATOM 711 N N . GLU A 1 90 ? 7.458 10.180 7.410 1.00 97.81 90 GLU A N 1
ATOM 712 C CA . GLU A 1 90 ? 6.798 9.729 6.187 1.00 97.81 90 GLU A CA 1
ATOM 713 C C . GLU A 1 90 ? 5.469 10.480 6.052 1.00 97.81 90 GLU A C 1
ATOM 715 O O . GLU A 1 90 ? 4.613 10.425 6.936 1.00 97.81 90 GLU A O 1
ATOM 720 N N . HIS A 1 91 ? 5.275 11.158 4.921 1.00 96.31 91 HIS A N 1
ATOM 721 C CA . HIS A 1 91 ? 4.002 11.774 4.563 1.00 96.31 91 HIS A CA 1
ATOM 722 C C . HIS A 1 91 ? 3.393 11.052 3.370 1.00 96.31 91 HIS A C 1
ATOM 724 O O . HIS A 1 91 ? 3.998 10.970 2.301 1.00 96.31 91 HIS A O 1
ATOM 730 N N . ARG A 1 92 ? 2.152 10.584 3.532 1.00 97.12 92 ARG A N 1
ATOM 731 C CA . ARG A 1 92 ? 1.401 9.915 2.472 1.00 97.12 92 ARG A CA 1
ATOM 732 C C . ARG A 1 92 ? 0.025 10.539 2.300 1.00 97.12 92 ARG A C 1
ATOM 734 O O . ARG A 1 92 ? -0.815 10.459 3.191 1.00 97.12 92 ARG A O 1
ATOM 741 N N . THR A 1 93 ? -0.224 11.074 1.110 1.00 97.81 93 THR A N 1
ATOM 742 C CA . THR A 1 93 ? -1.531 11.603 0.704 1.00 97.81 93 THR A CA 1
ATOM 743 C C . THR A 1 93 ? -2.081 10.760 -0.436 1.00 97.81 93 THR A C 1
ATOM 745 O O . THR A 1 93 ? -1.403 10.543 -1.435 1.00 97.81 93 THR A O 1
ATOM 748 N N . THR A 1 94 ? -3.315 10.277 -0.298 1.00 98.06 94 THR A N 1
ATOM 749 C CA . THR A 1 94 ? -4.060 9.599 -1.370 1.00 98.06 94 THR A CA 1
ATOM 750 C C . THR A 1 94 ? -5.346 10.382 -1.599 1.00 98.06 94 THR A C 1
ATOM 752 O O . THR A 1 94 ? -6.104 10.582 -0.657 1.00 98.06 94 THR A O 1
ATOM 755 N N . LEU A 1 95 ? -5.547 10.894 -2.816 1.00 97.62 95 LEU A N 1
ATOM 756 C CA . LEU A 1 95 ? -6.681 11.777 -3.132 1.00 97.62 95 LEU A CA 1
ATOM 757 C C . LEU A 1 95 ? -7.977 11.014 -3.429 1.00 97.62 95 LEU A C 1
ATOM 759 O O . LEU A 1 95 ? -9.062 11.562 -3.266 1.00 97.62 95 LEU A O 1
ATOM 763 N N . ALA A 1 96 ? -7.846 9.773 -3.888 1.00 97.94 96 ALA A N 1
ATOM 764 C CA . ALA A 1 96 ? -8.949 8.866 -4.165 1.00 97.94 96 ALA A CA 1
ATOM 765 C C . ALA A 1 96 ? -8.874 7.662 -3.210 1.00 97.94 96 ALA A C 1
ATOM 767 O O . ALA A 1 96 ? -8.293 7.747 -2.126 1.00 97.94 96 ALA A O 1
ATOM 768 N N . ASP A 1 97 ? -9.442 6.532 -3.616 1.00 97.56 97 ASP A N 1
ATOM 769 C CA . ASP A 1 97 ? -9.479 5.329 -2.795 1.00 97.56 97 ASP A CA 1
ATOM 770 C C . ASP A 1 97 ? -8.079 4.780 -2.488 1.00 97.56 97 ASP A C 1
ATOM 772 O O . ASP A 1 97 ? -7.239 4.599 -3.372 1.00 97.56 97 ASP A O 1
ATOM 776 N N . ARG A 1 98 ? -7.871 4.401 -1.224 1.00 98.19 98 ARG A N 1
ATOM 777 C CA . ARG A 1 98 ? -6.796 3.498 -0.806 1.00 98.19 98 ARG A CA 1
ATOM 778 C C . ARG A 1 98 ? -7.413 2.143 -0.471 1.00 98.19 98 ARG A C 1
ATOM 780 O O . ARG A 1 98 ? -8.119 2.025 0.525 1.00 98.19 98 ARG A O 1
ATOM 787 N N . LYS A 1 99 ? -7.114 1.123 -1.276 1.00 97.50 99 LYS A N 1
ATOM 788 C CA . LYS A 1 99 ? -7.533 -0.268 -1.041 1.00 97.50 99 LYS A CA 1
ATOM 789 C C . LYS A 1 99 ? -6.339 -1.087 -0.562 1.00 97.50 99 LYS A C 1
ATOM 791 O O . LYS A 1 99 ? -5.258 -0.977 -1.133 1.00 97.50 99 LYS A O 1
ATOM 796 N N . VAL A 1 100 ? -6.533 -1.868 0.496 1.00 98.00 100 VAL A N 1
ATOM 797 C CA . VAL A 1 100 ? -5.507 -2.730 1.094 1.00 98.00 100 VAL A CA 1
ATOM 798 C C . VAL A 1 100 ? -6.139 -4.094 1.350 1.00 98.00 100 VAL A C 1
ATOM 800 O O . VAL A 1 100 ? -7.198 -4.162 1.965 1.00 98.00 100 VAL A O 1
ATOM 803 N N . GLU A 1 101 ? -5.497 -5.158 0.872 1.00 97.81 101 GLU A N 1
ATOM 804 C CA . GLU A 1 101 ? -5.843 -6.544 1.191 1.00 97.81 101 GLU A CA 1
ATOM 805 C C . GLU A 1 101 ? -4.630 -7.188 1.864 1.00 97.81 101 GLU A C 1
ATOM 807 O O . GLU A 1 101 ? -3.533 -7.195 1.303 1.00 97.81 101 GLU A O 1
ATOM 812 N N . VAL A 1 102 ? -4.834 -7.722 3.066 1.00 98.06 102 VAL A N 1
ATOM 813 C CA . VAL A 1 102 ? -3.833 -8.496 3.804 1.00 98.06 102 VAL A CA 1
ATOM 814 C C . VAL A 1 102 ? -4.405 -9.891 4.004 1.00 98.06 102 VAL A C 1
ATOM 816 O O . VAL A 1 102 ? -5.510 -10.041 4.513 1.00 98.06 102 VAL A O 1
ATOM 819 N N . LYS A 1 103 ? -3.677 -10.915 3.549 1.00 97.62 103 LYS A N 1
ATOM 820 C CA . LYS A 1 103 ? -4.177 -12.301 3.524 1.00 97.62 103 LYS A CA 1
ATOM 821 C C . LYS A 1 103 ? -3.913 -13.091 4.801 1.00 97.62 103 LYS A C 1
ATOM 823 O O . LYS A 1 103 ? -4.527 -14.135 4.989 1.00 97.62 103 LYS A O 1
ATOM 828 N N . VAL A 1 104 ? -2.957 -12.642 5.606 1.00 98.12 104 VAL A N 1
ATOM 829 C CA . VAL A 1 104 ? -2.550 -13.316 6.842 1.00 98.12 104 VAL A CA 1
ATOM 830 C C . VAL A 1 104 ? -2.783 -12.347 7.996 1.00 98.12 104 VAL A C 1
ATOM 832 O O . VAL A 1 104 ? -3.937 -12.103 8.326 1.00 98.12 104 VAL A O 1
ATOM 835 N N . ASP A 1 105 ? -1.732 -11.724 8.525 1.00 97.44 105 ASP A N 1
ATOM 836 C CA . ASP A 1 105 ? -1.829 -10.850 9.691 1.00 97.44 105 ASP A CA 1
ATOM 837 C C . ASP A 1 105 ? -1.428 -9.412 9.346 1.00 97.44 105 ASP A C 1
ATOM 839 O O . ASP A 1 105 ? -0.484 -9.182 8.584 1.00 97.44 105 ASP A O 1
ATOM 843 N N . ASP A 1 106 ? -2.134 -8.447 9.939 1.00 98.38 106 ASP A N 1
ATOM 844 C CA . ASP A 1 106 ? -1.779 -7.026 9.926 1.00 98.38 106 ASP A CA 1
ATOM 845 C C . ASP A 1 106 ? -1.521 -6.558 11.364 1.00 98.38 106 ASP A C 1
ATOM 847 O O . ASP A 1 106 ? -2.363 -6.719 12.252 1.00 98.38 106 ASP A O 1
ATOM 851 N N . HIS A 1 107 ? -0.341 -5.987 11.605 1.00 96.81 107 HIS A N 1
ATOM 852 C CA . HIS A 1 107 ? 0.092 -5.549 12.927 1.00 96.81 107 HIS A CA 1
ATOM 853 C C . HIS A 1 107 ? 0.449 -4.070 12.910 1.00 96.81 107 HIS A C 1
ATOM 855 O O . HIS A 1 107 ? 1.321 -3.626 12.163 1.00 96.81 107 HIS A O 1
ATOM 861 N N . LEU A 1 108 ? -0.150 -3.323 13.836 1.00 97.75 108 LEU A N 1
ATOM 862 C CA . LEU A 1 108 ? 0.144 -1.915 14.045 1.00 97.75 108 LEU A CA 1
ATOM 863 C C . LEU A 1 108 ? 0.561 -1.674 15.496 1.00 97.75 108 LEU A C 1
ATOM 865 O O . LEU A 1 108 ? -0.239 -1.811 16.415 1.00 97.75 108 LEU A O 1
ATOM 869 N N . ASN A 1 109 ? 1.810 -1.248 15.683 1.00 97.38 109 ASN A N 1
ATOM 870 C CA . ASN A 1 109 ? 2.317 -0.774 16.966 1.00 97.38 109 ASN A CA 1
ATOM 871 C C . ASN A 1 109 ? 2.558 0.733 16.885 1.00 97.38 109 ASN A C 1
ATOM 873 O O . ASN A 1 109 ? 3.404 1.190 16.117 1.00 97.38 109 ASN A O 1
ATOM 877 N N . VAL A 1 110 ? 1.833 1.504 17.694 1.00 98.12 110 VAL A N 1
ATOM 878 C CA . VAL A 1 110 ? 1.989 2.960 17.784 1.00 98.12 110 VAL A CA 1
ATOM 879 C C . VAL A 1 110 ? 2.527 3.309 19.164 1.00 98.12 110 VAL A C 1
ATOM 881 O O . VAL A 1 110 ? 1.875 3.042 20.166 1.00 98.12 110 VAL A O 1
ATOM 884 N N . GLY A 1 111 ? 3.722 3.905 19.221 1.00 97.75 111 GLY A N 1
ATOM 885 C CA . GLY A 1 111 ? 4.400 4.189 20.494 1.00 97.75 111 GLY A CA 1
ATOM 886 C C . GLY A 1 111 ? 3.778 5.326 21.310 1.00 97.75 111 GLY A C 1
ATOM 887 O O . GLY A 1 111 ? 3.928 5.348 22.525 1.00 97.75 111 GLY A O 1
ATOM 888 N N . ASN A 1 112 ? 3.086 6.257 20.646 1.00 98.19 112 ASN A N 1
ATOM 889 C CA . ASN A 1 112 ? 2.425 7.396 21.284 1.00 98.19 112 ASN A CA 1
ATOM 890 C C . ASN A 1 112 ? 0.928 7.405 20.946 1.00 98.19 112 ASN A C 1
ATOM 892 O O . ASN A 1 112 ? 0.148 6.705 21.579 1.00 98.19 112 ASN A O 1
ATOM 896 N N . ASN A 1 113 ? 0.519 8.168 19.927 1.00 97.81 113 ASN A N 1
ATOM 897 C CA . ASN A 1 113 ? -0.890 8.410 19.627 1.00 97.81 113 ASN A CA 1
ATOM 898 C C . ASN A 1 113 ? -1.262 7.923 18.229 1.00 97.81 113 ASN A C 1
ATOM 900 O O . ASN A 1 113 ? -0.591 8.259 17.254 1.00 97.81 113 ASN A O 1
ATOM 904 N N . GLN A 1 114 ? -2.387 7.217 18.129 1.00 98.31 114 GLN A N 1
ATOM 905 C CA . GLN A 1 114 ? -3.087 6.991 16.870 1.00 98.31 114 GLN A CA 1
ATOM 906 C C . GLN A 1 114 ? -4.312 7.908 16.829 1.00 98.31 114 GLN A C 1
ATOM 908 O O . GLN A 1 114 ? -5.168 7.842 17.708 1.00 98.31 114 GLN A O 1
ATOM 913 N N . HIS A 1 115 ? -4.407 8.761 15.810 1.00 97.38 115 HIS A N 1
ATOM 914 C CA . HIS A 1 115 ? -5.579 9.604 15.584 1.00 97.38 115 HIS A CA 1
ATOM 915 C C . HIS A 1 115 ? -6.264 9.192 14.282 1.00 97.38 115 HIS A C 1
ATOM 917 O O . HIS A 1 115 ? -5.659 9.249 13.212 1.00 97.38 115 HIS A O 1
ATOM 923 N N . VAL A 1 116 ? -7.528 8.784 14.380 1.00 97.75 116 VAL A N 1
ATOM 924 C CA . VAL A 1 116 ? -8.344 8.341 13.247 1.00 97.75 116 VAL A CA 1
ATOM 925 C C . VAL A 1 116 ? -9.551 9.264 13.142 1.00 97.75 116 VAL A C 1
ATOM 927 O O . VAL A 1 116 ? -10.371 9.330 14.053 1.00 97.75 116 VAL A O 1
ATOM 930 N N . LYS A 1 117 ? -9.657 9.986 12.025 1.00 97.56 117 LYS A N 1
ATOM 931 C CA . LYS A 1 117 ? -10.804 10.839 11.705 1.00 97.56 117 LYS A CA 1
ATOM 932 C C . LYS A 1 117 ? -11.431 10.359 10.407 1.00 97.56 117 LYS A C 1
ATOM 934 O O . LYS A 1 117 ? -10.754 10.281 9.386 1.00 97.56 117 LYS A O 1
ATOM 939 N N . LEU A 1 118 ? -12.726 10.072 10.450 1.00 97.38 118 LEU A N 1
ATOM 940 C CA . LEU A 1 118 ? -13.492 9.536 9.329 1.00 97.38 118 LEU A CA 1
ATOM 941 C C . LEU A 1 118 ? -14.654 10.476 9.014 1.00 97.38 118 LEU A C 1
ATOM 943 O O . LEU A 1 118 ? -15.217 11.093 9.915 1.00 97.38 118 LEU A O 1
ATOM 947 N N . GLY A 1 119 ? -14.988 10.609 7.730 1.00 97.62 119 GLY A N 1
ATOM 948 C CA . GLY A 1 119 ? -16.076 11.486 7.286 1.00 97.62 119 GLY A CA 1
ATOM 949 C C . GLY A 1 119 ? -17.464 10.851 7.366 1.00 97.62 119 GLY A C 1
ATOM 950 O O . GLY A 1 119 ? -18.447 11.579 7.433 1.00 97.62 119 GLY A O 1
ATOM 951 N N . VAL A 1 120 ? -17.544 9.515 7.335 1.00 97.81 120 VAL A N 1
ATOM 952 C CA . VAL A 1 120 ? -18.820 8.786 7.232 1.00 97.81 120 VAL A CA 1
ATOM 953 C C . VAL A 1 120 ? -18.927 7.680 8.279 1.00 97.81 120 VAL A C 1
ATOM 955 O O . VAL A 1 120 ? -19.736 7.798 9.190 1.00 97.81 120 VAL A O 1
ATOM 958 N N . ALA A 1 121 ? -18.130 6.613 8.173 1.00 96.75 121 ALA A N 1
ATOM 959 C CA . ALA A 1 121 ? -18.274 5.447 9.042 1.00 96.75 121 ALA A CA 1
ATOM 960 C C . ALA A 1 121 ? -16.949 4.711 9.273 1.00 96.75 121 ALA A C 1
ATOM 962 O O . ALA A 1 121 ? -16.069 4.711 8.412 1.00 96.75 121 ALA A O 1
ATOM 963 N N . GLN A 1 122 ? -16.867 4.041 10.424 1.00 97.94 122 GLN A N 1
ATOM 964 C CA . GLN A 1 122 ? -15.919 2.968 10.705 1.00 97.94 122 GLN A CA 1
ATOM 965 C C . GLN A 1 122 ? -16.711 1.670 10.831 1.00 97.94 122 GLN A C 1
ATOM 967 O O . GLN A 1 122 ? -17.600 1.582 11.676 1.00 97.94 122 GLN A O 1
ATOM 972 N N . LEU A 1 123 ? -16.406 0.684 9.991 1.00 97.56 123 LEU A N 1
ATOM 973 C CA . LEU A 1 123 ? -17.040 -0.631 10.021 1.00 97.56 123 LEU A CA 1
ATOM 974 C C . LEU A 1 123 ? -15.971 -1.664 10.372 1.00 97.56 123 LEU A C 1
ATOM 976 O O . LEU A 1 123 ? -14.936 -1.715 9.709 1.00 97.56 123 LEU A O 1
ATOM 980 N N . THR A 1 124 ? -16.225 -2.464 11.405 1.00 97.19 124 THR A N 1
ATOM 981 C CA . THR A 1 124 ? -15.303 -3.500 11.879 1.00 97.19 124 THR A CA 1
ATOM 982 C C . THR A 1 124 ? -16.071 -4.801 12.043 1.00 97.19 124 THR A C 1
ATOM 984 O O . THR A 1 124 ? -17.052 -4.850 12.782 1.00 97.19 124 THR A O 1
ATOM 987 N N . GLU A 1 125 ? -15.604 -5.852 11.381 1.00 96.88 125 GLU A N 1
ATOM 988 C CA . GLU A 1 125 ? -16.117 -7.213 11.507 1.00 96.88 125 GLU A CA 1
ATOM 989 C C . GLU A 1 125 ? -14.954 -8.131 11.885 1.00 96.88 125 GLU A C 1
ATOM 991 O O . GLU A 1 125 ? -13.871 -8.035 11.309 1.00 96.88 125 GLU A O 1
ATOM 996 N N . ALA A 1 126 ? -15.171 -9.007 12.862 1.00 97.12 126 ALA A N 1
ATOM 997 C CA . ALA A 1 126 ? -14.210 -10.028 13.251 1.00 97.12 126 ALA A CA 1
ATOM 998 C C . ALA A 1 126 ? -14.929 -11.366 13.406 1.00 97.12 126 ALA A C 1
ATOM 1000 O O . ALA A 1 126 ? -16.024 -11.426 13.964 1.00 97.12 126 ALA A O 1
ATOM 1001 N N . GLY A 1 127 ? -14.296 -12.445 12.941 1.00 96.62 127 GLY A N 1
ATOM 1002 C CA . GLY A 1 127 ? -14.888 -13.784 13.001 1.00 96.62 127 GLY A CA 1
ATOM 1003 C C . GLY A 1 127 ? -14.938 -14.394 14.406 1.00 96.62 127 GLY A C 1
ATOM 1004 O O . GLY A 1 127 ? -15.690 -15.340 14.619 1.00 96.62 127 GLY A O 1
ATOM 1005 N N . GLN A 1 128 ? -14.139 -13.884 15.351 1.00 95.38 128 GLN A N 1
ATOM 1006 C CA . GLN A 1 128 ? -14.071 -14.407 16.722 1.00 95.38 128 GLN A CA 1
ATOM 1007 C C . GLN A 1 128 ? -14.231 -13.302 17.769 1.00 95.38 128 GLN A C 1
ATOM 1009 O O . GLN A 1 128 ? -15.180 -13.345 18.546 1.00 95.38 128 GLN A O 1
ATOM 1014 N N . GLU A 1 129 ? -13.350 -12.299 17.779 1.00 95.25 129 GLU A N 1
ATOM 1015 C CA . GLU A 1 129 ? -13.348 -11.276 18.829 1.00 95.25 129 GLU A CA 1
ATOM 1016 C C . GLU A 1 129 ? -12.912 -9.901 18.310 1.00 95.25 129 GLU A C 1
ATOM 1018 O O . GLU A 1 129 ? -12.006 -9.786 17.485 1.00 95.25 129 GLU A O 1
ATOM 1023 N N . ILE A 1 130 ? -13.537 -8.851 18.851 1.00 96.19 130 ILE A N 1
ATOM 1024 C CA . ILE A 1 130 ? -13.007 -7.484 18.853 1.00 96.19 130 ILE A CA 1
ATOM 1025 C C . ILE A 1 130 ? -12.718 -7.111 20.310 1.00 96.19 130 ILE A C 1
ATOM 1027 O O . ILE A 1 130 ? -13.648 -6.909 21.092 1.00 96.19 130 ILE A O 1
ATOM 1031 N N . HIS A 1 131 ? -11.438 -6.990 20.667 1.00 94.81 131 HIS A N 1
ATOM 1032 C CA . HIS A 1 131 ? -11.006 -6.636 22.019 1.00 94.81 131 HIS A CA 1
ATOM 1033 C C . HIS A 1 131 ? -10.585 -5.164 22.100 1.00 94.81 131 HIS A C 1
ATOM 1035 O O . HIS A 1 131 ? -9.592 -4.762 21.493 1.00 94.81 131 HIS A O 1
ATOM 1041 N N . VAL A 1 132 ? -11.297 -4.350 22.887 1.00 95.06 132 VAL A N 1
ATOM 1042 C CA . VAL A 1 132 ? -10.931 -2.945 23.143 1.00 95.06 132 VAL A CA 1
ATOM 1043 C C . VAL A 1 132 ? -10.657 -2.755 24.628 1.00 95.06 132 VAL A C 1
ATOM 1045 O O . VAL A 1 132 ? -11.570 -2.767 25.452 1.00 95.06 132 VAL A O 1
ATOM 1048 N N . LYS A 1 133 ? -9.385 -2.533 24.968 1.00 94.56 133 LYS A N 1
ATOM 1049 C CA . LYS A 1 133 ? -8.930 -2.325 26.343 1.00 94.56 133 LYS A CA 1
ATOM 1050 C C . LYS A 1 133 ? -8.272 -0.963 26.495 1.00 94.56 133 LYS A C 1
ATOM 1052 O O . LYS A 1 133 ? -7.330 -0.636 25.781 1.00 94.56 133 LYS A O 1
ATOM 1057 N N . ALA A 1 134 ? -8.715 -0.210 27.496 1.00 96.06 134 ALA A N 1
ATOM 1058 C CA . ALA A 1 134 ? -8.049 1.002 27.950 1.00 96.06 134 ALA A CA 1
ATOM 1059 C C . ALA A 1 134 ? -7.568 0.818 29.393 1.00 96.06 134 ALA A C 1
ATOM 1061 O O . ALA A 1 134 ? -8.311 0.323 30.236 1.00 96.06 134 ALA A O 1
ATOM 1062 N N . GLY A 1 135 ? -6.329 1.224 29.685 1.00 95.25 135 GLY A N 1
ATOM 1063 C CA . GLY A 1 135 ? -5.756 1.081 31.029 1.00 95.25 135 GLY A C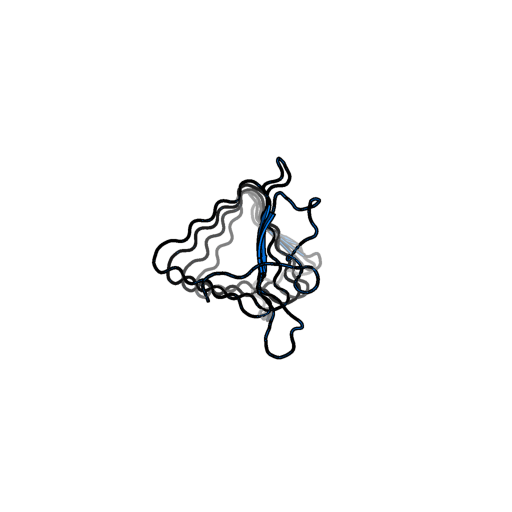A 1
ATOM 1064 C C . GLY A 1 135 ? -6.368 2.020 32.074 1.00 95.25 135 GLY A C 1
ATOM 1065 O O . GLY A 1 135 ? -6.417 1.668 33.245 1.00 95.25 135 GLY A O 1
ATOM 1066 N N . GLN A 1 136 ? -6.835 3.203 31.656 1.00 96.88 136 GLN A N 1
ATOM 1067 C CA . GLN A 1 136 ? -7.404 4.214 32.559 1.00 96.88 136 GLN A CA 1
ATOM 1068 C C . GLN A 1 136 ? -8.838 4.600 32.187 1.00 96.88 136 GLN A C 1
ATOM 1070 O O . GLN A 1 136 ? -9.725 4.553 33.033 1.00 96.88 136 GLN A O 1
ATOM 1075 N N . LYS A 1 137 ? -9.081 4.995 30.930 1.00 95.62 137 LYS A N 1
ATOM 1076 C CA . LYS A 1 137 ? -10.385 5.501 30.486 1.00 95.62 137 LYS A CA 1
ATOM 1077 C C . LYS A 1 137 ? -10.699 5.043 29.069 1.00 95.62 137 LYS A C 1
ATOM 1079 O O . LYS A 1 137 ? -9.885 5.240 28.172 1.00 95.62 137 LYS A O 1
ATOM 1084 N N . LEU A 1 138 ? -11.903 4.513 28.883 1.00 96.44 138 LEU A N 1
ATOM 1085 C CA . LEU A 1 138 ? -12.546 4.355 27.584 1.00 96.44 138 LEU A CA 1
ATOM 1086 C C . LEU A 1 138 ? -13.770 5.272 27.557 1.00 96.44 138 LEU A C 1
ATOM 1088 O O . LEU A 1 138 ? -14.622 5.189 28.438 1.00 96.44 138 LEU A O 1
ATOM 1092 N N . THR A 1 139 ? -13.841 6.148 26.560 1.00 96.31 139 THR A N 1
ATOM 1093 C CA . THR A 1 139 ? -15.015 6.985 26.295 1.00 96.31 139 THR A CA 1
ATOM 1094 C C . THR A 1 139 ? -15.583 6.577 24.947 1.00 96.31 139 THR A C 1
ATOM 1096 O O . THR A 1 139 ? -14.849 6.567 23.961 1.00 96.31 139 THR A O 1
ATOM 1099 N N . ILE A 1 140 ? -16.877 6.275 24.900 1.00 96.12 140 ILE A N 1
ATOM 1100 C CA . ILE A 1 140 ? -17.619 6.078 23.656 1.00 96.12 140 ILE A CA 1
ATOM 1101 C C . ILE A 1 140 ? -18.794 7.043 23.714 1.00 96.12 140 ILE A C 1
ATOM 1103 O O . ILE A 1 140 ? -19.558 7.034 24.677 1.00 96.12 140 ILE A O 1
ATOM 1107 N N . GLU A 1 141 ? -18.913 7.893 22.705 1.00 95.62 141 GLU A N 1
ATOM 1108 C CA . GLU A 1 141 ? -19.949 8.914 22.617 1.00 95.62 141 GLU A CA 1
ATOM 1109 C C . GLU A 1 141 ? -20.641 8.804 21.263 1.00 95.62 141 GLU A C 1
ATOM 1111 O O . GLU A 1 141 ? -19.998 8.599 20.233 1.00 95.62 141 GLU A O 1
ATOM 1116 N N . ALA A 1 142 ? -21.961 8.948 21.276 1.00 95.88 142 ALA A N 1
ATOM 1117 C CA . ALA A 1 142 ? -22.778 9.020 20.079 1.00 95.88 142 ALA A CA 1
ATOM 1118 C C . ALA A 1 142 ? -23.746 10.197 20.214 1.00 95.88 142 ALA A C 1
ATOM 1120 O O . ALA A 1 142 ? -24.263 10.457 21.298 1.00 95.88 142 ALA A O 1
ATOM 1121 N N . GLY A 1 143 ? -23.969 10.928 19.120 1.00 95.06 143 GLY A N 1
ATOM 1122 C CA . GLY A 1 143 ? -24.755 12.164 19.163 1.00 95.06 143 GLY A CA 1
ATOM 1123 C C . GLY A 1 143 ? -26.266 11.948 19.279 1.00 95.06 143 GLY A C 1
ATOM 1124 O O . GLY A 1 143 ? -26.939 12.729 19.940 1.00 95.06 143 GLY A O 1
ATOM 1125 N N . GLN A 1 144 ? -26.802 10.913 18.627 1.00 96.81 144 GLN A N 1
ATOM 1126 C CA . GLN A 1 144 ? -28.246 10.637 18.611 1.00 96.81 144 GLN A CA 1
ATOM 1127 C C . GLN A 1 144 ? -28.597 9.347 19.343 1.00 96.81 144 GLN A C 1
ATOM 1129 O O . GLN A 1 144 ? -29.544 9.320 20.123 1.00 96.81 144 GLN A O 1
ATOM 1134 N N . GLU A 1 145 ? -27.842 8.283 19.074 1.00 97.25 145 GLU A N 1
ATOM 1135 C CA . GLU A 1 145 ? -28.157 6.952 19.568 1.00 97.25 145 GLU A CA 1
ATOM 1136 C C . GLU A 1 145 ? -26.887 6.119 19.734 1.00 97.25 145 GLU A C 1
ATOM 1138 O O . GLU A 1 145 ? -26.001 6.146 18.879 1.00 97.25 145 GLU A O 1
ATOM 1143 N N . MET A 1 146 ? -26.830 5.340 20.810 1.00 97.56 146 MET A N 1
ATOM 1144 C CA . MET A 1 146 ? -25.888 4.240 20.979 1.00 97.56 146 MET A CA 1
ATOM 1145 C C . MET A 1 146 ? -26.664 2.957 21.259 1.00 97.56 146 MET A C 1
ATOM 1147 O O . MET A 1 146 ? -27.486 2.925 22.171 1.00 97.56 146 MET A O 1
ATOM 1151 N N . THR A 1 147 ? -26.352 1.888 20.528 1.00 96.50 147 THR A N 1
ATOM 1152 C CA . THR A 1 147 ? -26.987 0.579 20.704 1.00 96.50 147 THR A CA 1
ATOM 1153 C C . THR A 1 147 ? -25.926 -0.510 20.836 1.00 96.50 147 THR A C 1
ATOM 1155 O O . THR A 1 147 ? -24.992 -0.578 20.042 1.00 96.50 147 THR A O 1
ATOM 1158 N N . VAL A 1 148 ? -26.082 -1.379 21.834 1.00 96.06 148 VAL A N 1
ATOM 1159 C CA . VAL A 1 148 ? -25.278 -2.591 22.040 1.00 96.06 148 VAL A CA 1
ATOM 1160 C C . VAL A 1 148 ? -26.230 -3.777 22.041 1.00 96.06 148 VAL A C 1
ATOM 1162 O O . VAL A 1 148 ? -27.158 -3.805 22.845 1.00 96.06 148 VAL A O 1
ATOM 1165 N N . GLN A 1 149 ? -26.018 -4.756 21.163 1.00 94.81 149 GLN A N 1
ATOM 1166 C CA . GLN A 1 149 ? -26.925 -5.892 20.992 1.00 94.81 149 GLN A CA 1
ATOM 1167 C C . GLN A 1 149 ? -26.164 -7.219 21.006 1.00 94.81 149 GLN A C 1
ATOM 1169 O O . GLN A 1 149 ? -25.106 -7.341 20.397 1.00 94.81 149 GLN A O 1
ATOM 1174 N N . ALA A 1 150 ? -26.728 -8.227 21.673 1.00 93.69 150 ALA A N 1
ATOM 1175 C CA . ALA A 1 150 ? -26.209 -9.592 21.691 1.00 93.69 150 ALA A CA 1
ATOM 1176 C C . ALA A 1 150 ? -27.337 -10.598 21.960 1.00 93.69 150 ALA A C 1
ATOM 1178 O O . ALA A 1 150 ? -28.152 -10.395 22.859 1.00 93.69 150 ALA A O 1
ATOM 1179 N N . GLY A 1 151 ? -27.396 -11.693 21.191 1.00 91.25 151 GLY A N 1
ATOM 1180 C CA . GLY A 1 151 ? -28.333 -12.802 21.439 1.00 91.25 151 GLY A CA 1
ATOM 1181 C C . GLY A 1 151 ? -29.810 -12.388 21.553 1.00 91.25 151 GLY A C 1
ATOM 1182 O O . GLY A 1 151 ? -30.539 -12.942 22.370 1.00 91.25 151 GLY A O 1
ATOM 1183 N N . GLY A 1 152 ? -30.238 -11.366 20.803 1.00 91.06 152 GLY A N 1
ATOM 1184 C CA . GLY A 1 152 ? -31.599 -10.812 20.868 1.00 91.06 152 GLY A CA 1
ATOM 1185 C C . GLY A 1 152 ? -31.873 -9.855 22.039 1.00 91.06 152 GLY A C 1
ATOM 1186 O O . GLY A 1 152 ? -32.950 -9.269 22.090 1.00 91.06 152 GLY A O 1
ATOM 1187 N N . SER A 1 153 ? -30.916 -9.656 22.949 1.00 96.62 153 SER A N 1
ATOM 1188 C CA . SER A 1 153 ? -30.968 -8.628 24.000 1.00 96.62 153 SER A CA 1
ATOM 1189 C C . SER A 1 153 ? -30.251 -7.358 23.542 1.00 96.62 153 SER A C 1
ATOM 1191 O O . SER A 1 153 ? -29.308 -7.444 22.752 1.00 96.62 153 SER A O 1
ATOM 1193 N N . PHE A 1 154 ? -30.656 -6.189 24.039 1.00 96.31 154 PHE A N 1
ATOM 1194 C CA . PHE A 1 154 ? -29.977 -4.931 23.728 1.00 96.31 154 PHE A CA 1
ATOM 1195 C C . PHE A 1 154 ? -30.006 -3.905 24.864 1.00 96.31 154 PHE A C 1
ATOM 1197 O O . PHE A 1 154 ? -30.880 -3.908 25.736 1.00 96.31 154 PHE A O 1
ATOM 1204 N N . ILE A 1 155 ? -29.044 -2.989 24.789 1.00 96.94 155 ILE A N 1
ATOM 1205 C CA . ILE A 1 155 ? -28.979 -1.729 25.524 1.00 96.94 155 ILE A CA 1
ATOM 1206 C C . ILE A 1 155 ? -29.028 -0.617 24.485 1.00 96.94 155 ILE A C 1
ATOM 1208 O O . ILE A 1 155 ? -28.246 -0.636 23.536 1.00 96.94 155 ILE A O 1
ATOM 1212 N N . LYS A 1 156 ? -29.927 0.344 24.670 1.00 97.00 156 LYS A N 1
ATOM 1213 C CA . LYS A 1 156 ? -30.068 1.507 23.797 1.00 97.00 156 LYS A CA 1
ATOM 1214 C C . LYS A 1 156 ? -30.020 2.784 24.626 1.00 97.00 156 LYS A C 1
ATOM 1216 O O . LYS A 1 156 ? -30.715 2.874 25.636 1.00 97.00 156 LYS A O 1
ATOM 1221 N N . LEU A 1 157 ? -29.222 3.752 24.197 1.00 98.12 157 LEU A N 1
ATOM 1222 C CA . LEU A 1 157 ? -29.149 5.097 24.751 1.00 98.12 157 LEU A CA 1
ATOM 1223 C C . LEU A 1 157 ? -29.569 6.078 23.661 1.00 98.12 157 LEU A C 1
ATOM 1225 O O . LEU A 1 157 ? -28.989 6.060 22.579 1.00 98.12 157 LEU A O 1
ATOM 1229 N N . ASP A 1 158 ? -30.546 6.926 23.948 1.00 97.62 158 ASP A N 1
ATOM 1230 C CA . ASP A 1 158 ? -30.997 8.002 23.064 1.00 97.62 158 ASP A CA 1
ATOM 1231 C C . ASP A 1 158 ? -31.522 9.196 23.887 1.00 97.62 158 ASP A C 1
ATOM 1233 O O . ASP A 1 158 ? -31.385 9.236 25.113 1.00 97.62 158 ASP A O 1
ATOM 1237 N N . ALA A 1 159 ? -32.115 10.196 23.229 1.00 96.25 159 ALA A N 1
ATOM 1238 C CA . ALA A 1 159 ? -32.655 11.384 23.897 1.00 96.25 159 ALA A CA 1
ATOM 1239 C C . ALA A 1 159 ? -33.773 11.081 24.921 1.00 96.25 159 ALA A C 1
ATOM 1241 O O . ALA A 1 159 ? -34.050 11.918 25.780 1.00 96.25 159 ALA A O 1
ATOM 1242 N N . GLY A 1 160 ? -34.419 9.912 24.839 1.00 96.00 160 GLY A N 1
ATOM 1243 C CA . GLY A 1 160 ? -35.444 9.457 25.780 1.00 96.00 160 GLY A CA 1
ATOM 1244 C C . GLY A 1 160 ? -34.885 8.767 27.029 1.00 96.00 160 GLY A C 1
ATOM 1245 O O . GLY A 1 160 ? -35.642 8.519 27.967 1.00 96.00 160 GLY A O 1
ATOM 1246 N N . GLY A 1 161 ? -33.581 8.474 27.071 1.00 95.75 161 GLY A N 1
ATOM 1247 C CA . GLY A 1 161 ? -32.904 7.830 28.196 1.00 95.75 161 GLY A CA 1
ATOM 1248 C C . GLY A 1 161 ? -32.267 6.489 27.825 1.00 95.75 161 GLY A C 1
ATOM 1249 O O . GLY A 1 161 ? -31.747 6.313 26.725 1.00 95.75 161 GLY A O 1
ATOM 1250 N N . ILE A 1 162 ? -32.269 5.547 28.774 1.00 97.62 162 ILE A N 1
ATOM 1251 C CA . ILE A 1 162 ? -31.677 4.210 28.611 1.00 97.62 162 ILE A CA 1
ATOM 1252 C C . ILE A 1 162 ? -32.796 3.169 28.535 1.00 97.62 162 ILE A C 1
ATOM 1254 O O . ILE A 1 162 ? -33.571 3.017 29.479 1.00 97.62 162 ILE A O 1
ATOM 1258 N N . THR A 1 163 ? -32.841 2.411 27.439 1.00 96.75 163 THR A N 1
ATOM 1259 C CA . THR A 1 163 ? -33.712 1.239 27.276 1.00 96.75 163 THR A CA 1
ATOM 1260 C C . THR A 1 163 ? -32.899 -0.042 27.430 1.00 96.75 163 THR A C 1
ATOM 1262 O O . THR A 1 163 ? -31.841 -0.196 26.820 1.00 96.75 163 THR A O 1
ATOM 1265 N N . LEU A 1 164 ? -33.419 -0.980 28.223 1.00 96.19 164 LEU A N 1
ATOM 1266 C CA . LEU A 1 164 ? -32.842 -2.305 28.442 1.00 96.19 164 LEU A CA 1
ATOM 1267 C C . LEU A 1 164 ? -33.884 -3.361 28.067 1.00 96.19 164 LEU A C 1
ATOM 1269 O O . LEU A 1 164 ? -34.970 -3.376 28.647 1.00 96.19 164 LEU A O 1
ATOM 1273 N N . LEU A 1 165 ? -33.559 -4.250 27.127 1.00 95.19 165 LEU A N 1
ATOM 1274 C CA . LEU A 1 165 ? -34.425 -5.364 26.735 1.00 95.19 165 LEU A CA 1
ATOM 1275 C C . LEU A 1 165 ? -33.641 -6.680 26.735 1.00 95.19 165 LEU A C 1
ATOM 1277 O O . LEU A 1 165 ? -32.580 -6.783 26.124 1.00 95.19 165 LEU A O 1
ATOM 1281 N N . GLY A 1 166 ? -34.196 -7.706 27.376 1.00 94.00 166 GLY A N 1
ATOM 1282 C CA . GLY A 1 166 ? -33.668 -9.068 27.363 1.00 94.00 166 GLY A CA 1
ATOM 1283 C C . GLY A 1 166 ? -34.545 -10.013 28.183 1.00 94.00 166 GLY A C 1
ATOM 1284 O O . GLY A 1 166 ? -35.396 -9.563 28.949 1.00 94.00 166 GLY A O 1
ATOM 1285 N N . ALA A 1 167 ? -34.336 -11.325 28.042 1.00 92.62 167 ALA A N 1
ATOM 1286 C CA . ALA A 1 167 ? -35.107 -12.334 28.781 1.00 92.62 167 ALA A CA 1
ATOM 1287 C C . ALA A 1 167 ? -34.932 -12.216 30.310 1.00 92.62 167 ALA A C 1
ATOM 1289 O O . ALA A 1 167 ? -35.864 -12.473 31.068 1.00 92.62 167 ALA A O 1
ATOM 1290 N N . GLN A 1 168 ? -33.739 -11.815 30.762 1.00 90.25 168 GLN A N 1
ATOM 1291 C CA . GLN A 1 168 ? -33.436 -11.480 32.152 1.00 90.25 168 GLN A CA 1
ATOM 1292 C C . GLN A 1 168 ? -32.488 -10.279 32.203 1.00 90.25 168 GLN A C 1
ATOM 1294 O O . GLN A 1 168 ? -31.490 -10.250 31.486 1.00 90.25 168 GLN A O 1
ATOM 1299 N N . ILE A 1 169 ? -32.760 -9.327 33.099 1.00 91.25 169 ILE A N 1
ATOM 1300 C CA . ILE A 1 169 ? -31.873 -8.195 33.399 1.00 91.25 169 ILE A CA 1
ATOM 1301 C C . ILE A 1 169 ? -31.404 -8.348 34.847 1.00 91.25 169 ILE A C 1
ATOM 1303 O O . ILE A 1 169 ? -32.206 -8.297 35.778 1.00 91.25 169 ILE A O 1
ATOM 1307 N N . LYS A 1 170 ? -30.101 -8.566 35.044 1.00 87.75 170 LYS A N 1
ATOM 1308 C CA . LYS A 1 170 ? -29.479 -8.714 36.366 1.00 87.75 170 LYS A CA 1
ATOM 1309 C C . LYS A 1 170 ? -28.753 -7.424 36.736 1.00 87.75 170 LYS A C 1
ATOM 1311 O O . LYS A 1 170 ? -27.669 -7.165 36.227 1.00 87.75 170 LYS A O 1
ATOM 1316 N N . ALA A 1 171 ? -29.333 -6.637 37.636 1.00 87.69 171 ALA A N 1
ATOM 1317 C CA . ALA A 1 171 ? -28.694 -5.450 38.201 1.00 87.69 171 ALA A CA 1
ATOM 1318 C C . ALA A 1 171 ? -28.184 -5.765 39.614 1.00 87.69 171 ALA A C 1
ATOM 1320 O O . ALA A 1 171 ? -28.949 -6.251 40.444 1.00 87.69 171 ALA A O 1
ATOM 1321 N N . ASN A 1 172 ? -26.900 -5.512 39.886 1.00 81.50 172 ASN A N 1
ATOM 1322 C CA . ASN A 1 172 ? -26.250 -5.777 41.181 1.00 81.50 172 ASN A CA 1
ATOM 1323 C C . ASN A 1 172 ? -26.317 -7.243 41.670 1.00 81.50 172 ASN A C 1
ATOM 1325 O O . ASN A 1 172 ? -26.168 -7.508 42.860 1.00 81.50 172 ASN A O 1
ATOM 1329 N N . ALA A 1 173 ? -26.519 -8.210 40.771 1.00 77.88 173 ALA A N 1
ATOM 1330 C CA . ALA A 1 173 ? -26.411 -9.633 41.088 1.00 77.88 173 ALA A CA 1
ATOM 1331 C C . ALA A 1 173 ? -24.987 -10.102 40.742 1.00 77.88 173 ALA A C 1
ATOM 1333 O O . ALA A 1 173 ? -24.556 -9.903 39.610 1.00 77.88 173 ALA A O 1
ATOM 1334 N N . GLY A 1 174 ? -24.252 -10.678 41.701 1.00 74.88 174 GLY A N 1
ATOM 1335 C CA . GLY A 1 174 ? -22.810 -10.974 41.613 1.00 74.88 174 GLY A CA 1
ATOM 1336 C C . GLY A 1 174 ? -22.378 -11.910 40.472 1.00 74.88 174 GLY A C 1
ATOM 1337 O O . GLY A 1 174 ? -22.146 -13.094 40.697 1.00 74.88 174 GLY A O 1
ATOM 1338 N N . GLY A 1 175 ? -22.260 -11.375 39.255 1.00 76.50 175 GLY A N 1
ATOM 1339 C CA . GLY A 1 175 ? -21.748 -12.059 38.065 1.00 76.50 175 GLY A CA 1
ATOM 1340 C C . GLY A 1 175 ? -20.241 -11.877 37.850 1.00 76.50 175 GLY A C 1
ATOM 1341 O O . GLY A 1 175 ? -19.597 -11.072 38.520 1.00 76.50 175 GLY A O 1
ATOM 1342 N N . ALA A 1 176 ? -19.696 -12.620 36.883 1.00 80.12 176 ALA A N 1
ATOM 1343 C CA . ALA A 1 176 ? -18.317 -12.494 36.409 1.00 80.12 176 ALA A CA 1
ATOM 1344 C C . ALA A 1 176 ? -18.284 -11.854 35.012 1.00 80.12 176 ALA A C 1
ATOM 1346 O O . ALA A 1 176 ? -19.217 -12.029 34.226 1.00 80.12 176 ALA A O 1
ATOM 1347 N N . ALA A 1 177 ? -17.217 -11.112 34.706 1.00 79.12 177 ALA A N 1
ATOM 1348 C CA . ALA A 1 177 ? -17.001 -10.554 33.375 1.00 79.12 177 ALA A CA 1
ATOM 1349 C C . ALA A 1 177 ? -16.694 -11.662 32.353 1.00 79.12 177 ALA A C 1
ATOM 1351 O O . ALA A 1 177 ? -16.119 -12.694 32.705 1.0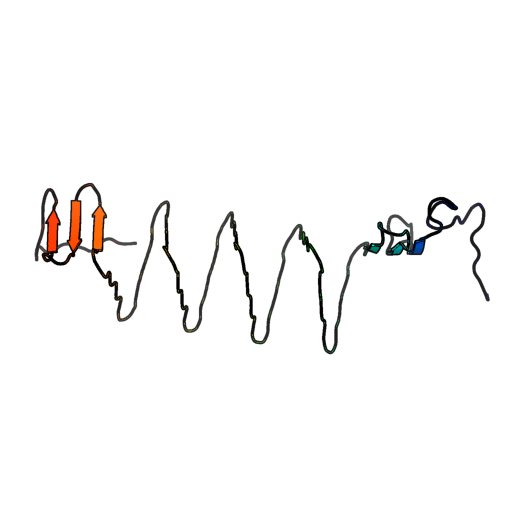0 79.12 177 ALA A O 1
ATOM 1352 N N . GLY A 1 178 ? -17.051 -11.431 31.087 1.00 75.81 178 GLY A N 1
ATOM 1353 C CA . GLY A 1 178 ? -16.530 -12.239 29.985 1.00 75.81 178 GLY A CA 1
ATOM 1354 C C . GLY A 1 178 ? -15.010 -12.091 29.889 1.00 75.81 178 GLY A C 1
ATOM 1355 O O . GLY A 1 178 ? -14.473 -11.021 30.181 1.00 75.81 178 GLY A O 1
ATOM 1356 N N . VAL A 1 179 ? -14.332 -13.171 29.508 1.00 74.81 179 VAL A N 1
ATOM 1357 C CA . VAL A 1 179 ? -12.889 -13.179 29.249 1.00 74.81 179 VAL A CA 1
ATOM 1358 C C . VAL A 1 179 ? -12.709 -13.172 27.735 1.00 74.81 179 VAL A C 1
ATOM 1360 O O . VAL A 1 179 ? -13.305 -14.015 27.065 1.00 74.81 179 VAL A O 1
ATOM 1363 N N . GLY A 1 180 ? -11.963 -12.186 27.238 1.00 56.69 180 GLY A N 1
ATOM 1364 C CA . GLY A 1 180 ? -11.345 -12.225 25.911 1.00 56.69 180 GLY A CA 1
ATOM 1365 C C . GLY A 1 180 ? -10.004 -12.931 25.997 1.00 56.69 180 GLY A C 1
ATOM 1366 O O . GLY A 1 180 ? -9.330 -12.723 27.036 1.00 56.69 180 GLY A O 1
#

Sequence (180 aa):
VSGCLYHAENKGPYDLPANKTRSVFKTMSSPGGGGFNELRIEDKKGQEQIFIHAQRNWDENIENSQTIRVGNERHDTVEANSYSRFMAEEHRTTLADRKVEVKVDDHLNVGNNQHVKLGVAQLTEAGQEIHVKAGQKLTIEAGQEMTVQAGGSFIKLDAGGITLLGAQIKANAGGAAGVG

pLDDT: mean 95.39, std 5.45, range [56.69, 98.75]

Radius of gyration: 31.27 Å; chains: 1; bounding box: 79×33×81 Å